Protein AF-A0A0K2L9P7-F1 (afdb_monomer_lite)

pLDDT: mean 90.23, std 9.28, range [47.03, 97.69]

Structure (mmCIF, N/CA/C/O backbone):
data_AF-A0A0K2L9P7-F1
#
_entry.id   AF-A0A0K2L9P7-F1
#
loop_
_atom_site.group_PDB
_atom_site.id
_atom_site.type_symbol
_atom_site.label_atom_id
_atom_site.label_alt_id
_atom_site.label_comp_id
_atom_site.label_asym_id
_atom_site.label_entity_id
_atom_site.label_seq_id
_atom_site.pdbx_PDB_ins_code
_atom_site.Cartn_x
_atom_site.Cartn_y
_atom_site.Cartn_z
_atom_site.occupancy
_atom_site.B_iso_or_equiv
_atom_site.auth_seq_id
_atom_site.auth_comp_id
_atom_site.auth_asym_id
_atom_site.auth_atom_id
_atom_site.pdbx_PDB_model_num
ATOM 1 N N . MET A 1 1 ? 12.848 9.149 -31.251 1.00 47.03 1 MET A N 1
ATOM 2 C CA . MET A 1 1 ? 12.747 9.330 -29.790 1.00 47.03 1 MET A CA 1
ATOM 3 C C . MET A 1 1 ? 12.303 8.002 -29.219 1.00 47.03 1 MET A C 1
ATOM 5 O O . MET A 1 1 ? 11.264 7.517 -29.643 1.00 47.03 1 MET A O 1
ATOM 9 N N . LEU A 1 2 ? 13.124 7.378 -28.376 1.00 55.25 2 LEU A N 1
ATOM 10 C CA . LEU A 1 2 ? 12.697 6.237 -27.568 1.00 55.25 2 LEU A CA 1
ATOM 11 C C . LEU A 1 2 ? 11.999 6.834 -26.342 1.00 55.25 2 LEU A C 1
ATOM 13 O O . LEU A 1 2 ? 12.571 7.697 -25.682 1.00 55.25 2 LEU A O 1
ATOM 17 N N . TYR A 1 3 ? 10.733 6.486 -26.127 1.00 70.56 3 TYR A N 1
ATOM 18 C CA . TYR A 1 3 ? 9.978 6.945 -24.965 1.00 70.56 3 TYR A CA 1
ATOM 19 C C . TYR A 1 3 ? 10.266 5.974 -23.819 1.00 70.56 3 TYR A C 1
ATOM 21 O O . TYR A 1 3 ? 9.793 4.841 -23.860 1.00 70.56 3 TYR A O 1
ATOM 29 N N . SER A 1 4 ? 11.066 6.409 -22.843 1.00 81.75 4 SER A N 1
ATOM 30 C CA . SER A 1 4 ? 11.207 5.708 -21.565 1.00 81.75 4 SER A CA 1
ATOM 31 C C . SER A 1 4 ? 10.002 6.039 -20.689 1.00 81.75 4 SER A C 1
ATOM 33 O O . SER A 1 4 ? 9.547 7.186 -20.677 1.00 81.75 4 SER A O 1
ATOM 35 N N . THR A 1 5 ? 9.436 5.045 -20.014 1.00 90.62 5 THR A N 1
ATOM 36 C CA . THR A 1 5 ? 8.301 5.266 -19.112 1.00 90.62 5 THR A CA 1
ATOM 37 C C . THR A 1 5 ? 8.212 4.186 -18.044 1.00 90.62 5 THR A C 1
ATOM 39 O O . THR A 1 5 ? 8.458 3.006 -18.309 1.00 90.62 5 THR A O 1
ATOM 42 N N . ALA A 1 6 ? 7.791 4.591 -16.848 1.00 93.69 6 ALA A N 1
ATOM 43 C CA . ALA A 1 6 ? 7.233 3.711 -15.836 1.00 93.69 6 ALA A CA 1
ATOM 44 C C . ALA A 1 6 ? 5.743 4.042 -15.641 1.00 93.69 6 ALA A C 1
ATOM 46 O O . ALA A 1 6 ? 5.346 5.206 -15.621 1.00 93.69 6 ALA A O 1
ATOM 47 N N . SER A 1 7 ? 4.903 3.019 -15.490 1.00 94.81 7 SER A N 1
ATOM 48 C CA . SER A 1 7 ? 3.472 3.186 -15.206 1.00 94.81 7 SER A CA 1
ATOM 49 C C . SER A 1 7 ? 2.990 2.196 -14.151 1.00 94.81 7 SER A C 1
ATOM 51 O O . SER A 1 7 ? 3.479 1.067 -14.074 1.00 94.81 7 SER A O 1
ATOM 53 N N . LEU A 1 8 ? 2.017 2.619 -13.342 1.00 95.88 8 LEU A N 1
ATOM 54 C CA . LEU A 1 8 ? 1.431 1.816 -12.272 1.00 95.88 8 LEU A CA 1
ATOM 55 C C . LEU A 1 8 ? 0.034 1.339 -12.672 1.00 95.88 8 LEU A C 1
ATOM 57 O O . LEU A 1 8 ? -0.830 2.140 -13.020 1.00 95.88 8 LEU A O 1
ATOM 61 N N . THR A 1 9 ? -0.203 0.037 -12.580 1.00 95.94 9 THR A N 1
ATOM 62 C CA . THR A 1 9 ? -1.547 -0.551 -12.575 1.00 95.94 9 THR A CA 1
ATOM 63 C C . THR A 1 9 ? -1.966 -0.779 -11.127 1.00 95.94 9 THR A C 1
ATOM 65 O O . THR A 1 9 ? -1.208 -1.380 -10.366 1.00 95.94 9 THR A O 1
ATOM 68 N N . TYR A 1 10 ? -3.136 -0.266 -10.746 1.00 93.31 10 TYR A N 1
ATOM 69 C CA . TYR A 1 10 ? -3.712 -0.373 -9.404 1.00 93.31 10 TYR A CA 1
ATOM 70 C C . TYR A 1 10 ? -5.249 -0.343 -9.477 1.00 93.31 10 TYR A C 1
ATOM 72 O O . TYR A 1 10 ? -5.818 -0.002 -10.515 1.00 93.31 10 TYR A O 1
ATOM 80 N N . LYS A 1 11 ? -5.929 -0.709 -8.384 1.00 90.44 11 LYS A N 1
ATOM 81 C CA . LYS A 1 11 ? -7.392 -0.598 -8.240 1.00 90.44 11 LYS A CA 1
ATOM 82 C C . LYS A 1 11 ? -7.787 0.692 -7.518 1.00 90.44 11 LYS A C 1
ATOM 84 O O . LYS A 1 11 ? -7.092 1.117 -6.599 1.00 90.44 11 LYS A O 1
ATOM 89 N N . ASP A 1 12 ? -8.962 1.223 -7.849 1.00 87.81 12 ASP A N 1
ATOM 90 C CA . ASP A 1 12 ? -9.505 2.454 -7.245 1.00 87.81 12 ASP A CA 1
ATOM 91 C C . ASP A 1 12 ? -9.856 2.313 -5.758 1.00 87.81 12 ASP A C 1
ATOM 93 O O . ASP A 1 12 ? -9.923 3.296 -5.025 1.00 87.81 12 ASP A O 1
ATOM 97 N N . SER A 1 13 ? -10.118 1.087 -5.301 1.00 90.25 13 SER A N 1
ATOM 98 C CA . SER A 1 13 ? -10.530 0.834 -3.925 1.00 90.25 13 SER A CA 1
ATOM 99 C C . SER A 1 13 ? -9.961 -0.469 -3.397 1.00 90.25 13 SER A C 1
ATOM 101 O O . SER A 1 13 ? -9.931 -1.483 -4.100 1.00 90.25 13 SER A O 1
ATOM 103 N N . TYR A 1 14 ? -9.608 -0.445 -2.118 1.00 93.62 14 TYR A N 1
ATOM 104 C CA . TYR A 1 14 ? -9.163 -1.603 -1.365 1.00 93.62 14 TYR A CA 1
ATOM 105 C C . TYR A 1 14 ? -9.933 -1.699 -0.051 1.00 93.62 14 TYR A C 1
ATOM 107 O O . TYR A 1 14 ? -10.420 -0.698 0.472 1.00 93.62 14 TYR A O 1
ATOM 115 N N . SER A 1 15 ? -10.044 -2.908 0.496 1.00 94.06 15 SER A N 1
ATOM 116 C CA . SER A 1 15 ? -10.690 -3.125 1.788 1.00 94.06 15 SER A CA 1
ATOM 117 C C . SER A 1 15 ? -9.917 -4.106 2.663 1.00 94.06 15 SER A C 1
ATOM 119 O O . SER A 1 15 ? -9.165 -4.966 2.191 1.00 94.06 15 SER A O 1
ATOM 121 N N . PHE A 1 16 ? -10.120 -3.949 3.966 1.00 94.62 16 PHE A N 1
ATOM 122 C CA . PHE A 1 16 ? -9.557 -4.786 5.016 1.00 94.62 16 PHE A CA 1
ATOM 123 C C . PHE A 1 16 ? -10.684 -5.505 5.756 1.00 94.62 16 PHE A C 1
ATOM 125 O O . PHE A 1 16 ? -11.843 -5.086 5.704 1.00 94.62 16 PHE A O 1
ATOM 132 N N . GLY A 1 17 ? -10.352 -6.622 6.399 1.00 91.25 17 GLY A N 1
ATOM 133 C CA . GLY A 1 17 ? -11.318 -7.406 7.161 1.00 91.25 17 GLY A CA 1
ATOM 134 C C . GLY A 1 17 ? -11.994 -6.601 8.276 1.00 91.25 17 GLY A C 1
ATOM 135 O O . GLY A 1 17 ? -11.460 -5.621 8.789 1.00 91.25 17 GLY A O 1
ATOM 136 N N . SER A 1 18 ? -13.177 -7.042 8.693 1.00 87.94 18 SER A N 1
ATOM 137 C CA . SER A 1 18 ? -13.839 -6.493 9.876 1.00 87.94 18 SER A CA 1
ATOM 138 C C . SER A 1 18 ? -13.124 -6.928 11.155 1.00 87.94 18 SER A C 1
ATOM 140 O O . SER A 1 18 ? -12.718 -8.087 11.279 1.00 87.94 18 SER A O 1
ATOM 142 N N . LEU A 1 19 ? -13.060 -6.039 12.144 1.00 81.19 19 LEU A N 1
ATOM 143 C CA . LEU A 1 19 ? -12.549 -6.342 13.476 1.00 81.19 19 LEU A CA 1
ATOM 144 C C . LEU A 1 19 ? -13.611 -5.992 14.526 1.00 81.19 19 LEU A C 1
ATOM 146 O O . LEU A 1 19 ? -14.177 -4.903 14.503 1.00 81.19 19 LEU A O 1
ATOM 150 N N . ASN A 1 20 ? -13.860 -6.903 15.467 1.00 75.88 20 ASN A N 1
ATOM 151 C CA . ASN A 1 20 ? -14.620 -6.585 16.677 1.00 75.88 20 ASN A CA 1
ATOM 152 C C . ASN A 1 20 ? -13.723 -5.836 17.666 1.00 75.88 20 ASN A C 1
ATOM 154 O O . ASN A 1 20 ? -12.522 -6.103 17.706 1.00 75.88 20 ASN A O 1
ATOM 158 N N . GLN A 1 21 ? -14.292 -4.955 18.497 1.00 67.25 21 GLN A N 1
ATOM 159 C CA . GLN A 1 21 ? -13.516 -4.239 19.516 1.00 67.25 21 GLN A CA 1
ATOM 160 C C . GLN A 1 21 ? -12.630 -5.208 20.308 1.00 67.25 21 GLN A C 1
ATOM 162 O O . GLN A 1 21 ? -13.108 -6.170 20.912 1.00 67.25 21 GLN A O 1
ATOM 167 N N . SER A 1 22 ? -11.322 -4.957 20.282 1.00 63.97 22 SER A N 1
ATOM 168 C CA . SER A 1 22 ? -10.341 -5.721 21.039 1.00 63.97 22 SER A CA 1
ATOM 169 C C . SER A 1 22 ? -9.522 -4.809 21.937 1.00 63.97 22 SER A C 1
ATOM 171 O O . SER A 1 22 ? -9.139 -3.708 21.548 1.00 63.97 22 SER A O 1
ATOM 173 N N . GLN A 1 23 ? -9.192 -5.316 23.124 1.00 66.94 23 GLN A N 1
ATOM 174 C CA . GLN A 1 23 ? -8.366 -4.618 24.116 1.00 66.94 23 GLN A CA 1
ATOM 175 C C . GLN A 1 23 ? -6.889 -4.474 23.694 1.00 66.94 23 GLN A C 1
ATOM 177 O O . GLN A 1 23 ? -6.128 -3.796 24.369 1.00 66.94 23 GLN A O 1
ATOM 182 N N . GLY A 1 24 ? -6.460 -5.107 22.595 1.00 80.75 24 GLY A N 1
ATOM 183 C CA . GLY A 1 24 ? -5.074 -5.078 22.116 1.00 80.75 24 GLY A CA 1
ATOM 184 C C . GLY A 1 24 ? -4.955 -4.655 20.654 1.00 80.75 24 GLY A C 1
ATOM 185 O O . GLY A 1 24 ? -5.916 -4.790 19.896 1.00 80.75 24 GLY A O 1
ATOM 186 N N . SER A 1 25 ? -3.761 -4.180 20.282 1.00 86.75 25 SER A N 1
ATOM 187 C CA . SER A 1 25 ? -3.402 -3.836 18.900 1.00 86.75 25 SER A CA 1
ATOM 188 C C . SER A 1 25 ? -3.365 -5.090 18.022 1.00 86.75 25 SER A C 1
ATOM 190 O O . SER A 1 25 ? -2.911 -6.151 18.463 1.00 86.75 25 SER A O 1
ATOM 192 N N . ARG A 1 26 ? -3.859 -4.988 16.789 1.00 90.12 26 ARG A N 1
ATOM 193 C CA . ARG A 1 26 ? -3.971 -6.094 15.833 1.00 90.12 26 ARG A CA 1
ATOM 194 C C . ARG A 1 26 ? -3.660 -5.634 14.417 1.00 90.12 26 ARG A C 1
ATOM 196 O O . ARG A 1 26 ? -3.962 -4.507 14.036 1.00 90.12 26 ARG A O 1
ATOM 203 N N . LEU A 1 27 ? -3.103 -6.552 13.633 1.00 92.25 27 LEU A N 1
ATOM 204 C CA . LEU A 1 27 ? -3.046 -6.420 12.184 1.00 92.25 27 LEU A CA 1
ATOM 205 C C . LEU A 1 27 ? -4.299 -7.041 11.573 1.00 92.25 27 LEU A C 1
ATOM 207 O O . LEU A 1 27 ? -4.711 -8.146 11.930 1.00 92.25 27 LEU A O 1
ATOM 211 N N . VAL A 1 28 ? -4.899 -6.308 10.652 1.00 93.12 28 VAL A N 1
ATOM 212 C CA . VAL A 1 28 ? -6.089 -6.675 9.908 1.00 93.12 28 VAL A CA 1
ATOM 213 C C . VAL A 1 28 ? -5.677 -6.894 8.461 1.00 93.12 28 VAL A C 1
ATOM 215 O O . VAL A 1 28 ? -5.056 -6.043 7.818 1.00 93.12 28 VAL A O 1
ATOM 218 N N . LYS A 1 29 ? -6.017 -8.080 7.965 1.00 93.44 29 LYS A N 1
ATOM 219 C CA . LYS A 1 29 ? -5.650 -8.541 6.631 1.00 93.44 29 LYS A CA 1
ATOM 220 C C . LYS A 1 29 ? -6.510 -7.876 5.565 1.00 93.44 29 LYS A C 1
ATOM 222 O O . LYS A 1 29 ? -7.635 -7.439 5.826 1.00 93.44 29 LYS A O 1
ATOM 227 N N . ARG A 1 30 ? -5.975 -7.845 4.351 1.00 94.81 30 ARG A N 1
ATOM 228 C CA . ARG A 1 30 ? -6.705 -7.472 3.137 1.00 94.81 30 ARG A CA 1
ATOM 229 C C . ARG A 1 30 ? -7.860 -8.460 2.917 1.00 94.81 30 ARG A C 1
ATOM 231 O O . ARG A 1 30 ? -7.733 -9.639 3.242 1.00 94.81 30 ARG A O 1
ATOM 238 N N . THR A 1 31 ? -8.987 -7.991 2.389 1.00 93.62 31 THR A N 1
ATOM 239 C CA . THR A 1 31 ? -10.143 -8.858 2.057 1.00 93.62 31 THR A CA 1
ATOM 240 C C . THR A 1 31 ? -9.958 -9.627 0.752 1.00 93.62 31 THR A C 1
ATOM 242 O O . THR A 1 31 ? -10.659 -10.603 0.503 1.00 93.62 31 THR A O 1
ATOM 245 N N . SER A 1 32 ? -9.046 -9.159 -0.097 1.00 89.88 32 SER A N 1
ATOM 246 C CA . SER A 1 32 ? -8.741 -9.714 -1.409 1.00 89.88 32 SER A CA 1
ATOM 247 C C . SER A 1 32 ? -7.293 -9.422 -1.769 1.00 89.88 32 SER A C 1
ATOM 249 O O . SER A 1 32 ? -6.662 -8.535 -1.182 1.00 89.88 32 SER A O 1
ATOM 251 N N . ASP A 1 33 ? -6.785 -10.149 -2.757 1.00 88.25 33 ASP A N 1
ATOM 252 C CA . ASP A 1 33 ? -5.480 -9.864 -3.329 1.00 88.25 33 ASP A CA 1
ATOM 253 C C . ASP A 1 33 ? -5.515 -8.535 -4.089 1.00 88.25 33 ASP A C 1
ATOM 255 O O . ASP A 1 33 ? -6.469 -8.182 -4.801 1.00 88.25 33 ASP A O 1
ATOM 259 N N . TRP A 1 34 ? -4.460 -7.759 -3.873 1.00 91.69 34 TRP A N 1
ATOM 260 C CA . TRP A 1 34 ? -4.281 -6.479 -4.537 1.00 91.69 34 TRP A CA 1
ATOM 261 C C . TRP A 1 34 ? -3.562 -6.720 -5.858 1.00 91.69 34 TRP A C 1
ATOM 263 O O . TRP A 1 34 ? -2.787 -7.663 -5.980 1.00 91.69 34 TRP A O 1
ATOM 273 N N . ASP A 1 35 ? -3.831 -5.863 -6.833 1.00 91.38 35 ASP A N 1
ATOM 274 C CA . ASP A 1 35 ? -3.232 -5.935 -8.162 1.00 91.38 35 ASP A CA 1
ATOM 275 C C . ASP A 1 35 ? -2.433 -4.651 -8.370 1.00 91.38 35 ASP A C 1
ATOM 277 O O . ASP A 1 35 ? -2.980 -3.634 -8.792 1.00 91.38 35 ASP A O 1
ATOM 281 N N . VAL A 1 36 ? -1.182 -4.667 -7.906 1.00 95.00 36 VAL A N 1
ATOM 282 C CA . VAL A 1 36 ? -0.257 -3.530 -7.942 1.00 95.00 36 VAL A CA 1
ATOM 283 C C . VAL A 1 36 ? 0.923 -3.938 -8.805 1.00 95.00 36 VAL A C 1
ATOM 285 O O . VAL A 1 36 ? 1.772 -4.726 -8.381 1.00 95.00 36 VAL A O 1
ATOM 288 N N . VAL A 1 37 ? 0.974 -3.409 -10.025 1.00 96.94 37 VAL A N 1
ATOM 289 C CA . VAL A 1 37 ? 1.966 -3.804 -11.031 1.00 96.94 37 VAL A CA 1
ATOM 290 C C . VAL A 1 37 ? 2.658 -2.572 -11.583 1.00 96.94 37 VAL A C 1
ATOM 292 O O . VAL A 1 37 ? 2.000 -1.663 -12.089 1.00 96.94 37 VAL A O 1
ATOM 295 N N . VAL A 1 38 ? 3.988 -2.561 -11.538 1.00 96.25 38 VAL A N 1
ATOM 296 C CA . VAL A 1 38 ? 4.786 -1.564 -12.256 1.00 96.25 38 VAL A CA 1
ATOM 297 C C . VAL A 1 38 ? 5.145 -2.114 -13.629 1.00 96.25 38 VAL A C 1
ATOM 299 O O . VAL A 1 38 ? 5.666 -3.222 -13.750 1.00 96.25 38 VAL A O 1
ATOM 302 N N . ASN A 1 39 ? 4.879 -1.337 -14.671 1.00 95.94 39 ASN A N 1
ATOM 303 C CA . ASN A 1 39 ? 5.289 -1.641 -16.034 1.00 95.94 39 ASN A CA 1
ATOM 304 C C . ASN A 1 39 ? 6.351 -0.627 -16.449 1.00 95.94 39 ASN A C 1
ATOM 306 O O . ASN A 1 39 ? 6.096 0.576 -16.383 1.00 95.94 39 ASN A O 1
ATOM 310 N N . THR A 1 40 ? 7.506 -1.109 -16.895 1.00 95.00 40 THR A N 1
ATOM 311 C CA . THR A 1 40 ? 8.586 -0.268 -17.416 1.00 95.00 40 THR A CA 1
ATOM 312 C C . THR A 1 40 ? 8.774 -0.487 -18.911 1.00 95.00 40 THR A C 1
ATOM 314 O O . THR A 1 40 ? 8.562 -1.588 -19.427 1.00 95.00 40 THR A O 1
ATOM 317 N N . VAL A 1 41 ? 9.186 0.566 -19.608 1.00 94.56 41 VAL A N 1
ATOM 318 C CA . VAL A 1 41 ? 9.714 0.524 -20.973 1.00 94.56 41 VAL A CA 1
ATOM 319 C C . VAL A 1 41 ? 10.992 1.341 -20.971 1.00 94.56 41 VAL A C 1
ATOM 321 O O . VAL A 1 41 ? 10.932 2.547 -20.767 1.00 94.56 41 VAL A O 1
ATOM 324 N N . ASP A 1 42 ? 12.126 0.670 -21.167 1.00 92.44 42 ASP A N 1
ATOM 325 C CA . ASP A 1 42 ? 13.471 1.261 -21.162 1.00 92.44 42 ASP A CA 1
ATOM 326 C C . ASP A 1 42 ? 13.711 2.210 -19.973 1.00 92.44 42 ASP A C 1
ATOM 328 O O . ASP A 1 42 ? 14.193 3.329 -20.127 1.00 92.44 42 ASP A O 1
ATOM 332 N N . SER A 1 43 ? 13.248 1.810 -18.783 1.00 92.69 43 SER A N 1
ATOM 333 C CA . SER A 1 43 ? 13.149 2.707 -17.630 1.00 92.69 43 SER A CA 1
ATOM 334 C C . SER A 1 43 ? 13.525 2.027 -16.322 1.00 92.69 43 SER A C 1
ATOM 336 O O . SER A 1 43 ? 13.296 0.821 -16.148 1.00 92.69 43 SER A O 1
ATOM 338 N N . LYS A 1 44 ? 14.105 2.815 -15.416 1.00 94.25 44 LYS A N 1
ATOM 339 C CA . LYS A 1 44 ? 14.234 2.481 -13.995 1.00 94.25 44 LYS A CA 1
ATOM 340 C C . LYS A 1 44 ? 12.892 2.734 -13.319 1.00 94.25 44 LYS A C 1
ATOM 342 O O . LYS A 1 44 ? 12.017 3.374 -13.896 1.00 94.25 44 LYS A O 1
ATOM 347 N N . TYR A 1 45 ? 12.709 2.257 -12.095 1.00 95.31 45 TYR A N 1
ATOM 348 C CA . TYR A 1 45 ? 11.549 2.699 -11.328 1.00 95.31 45 TYR A CA 1
ATOM 349 C C . TYR A 1 45 ? 11.751 2.594 -9.831 1.00 95.31 45 TYR A C 1
ATOM 351 O O . TYR A 1 45 ? 12.330 1.619 -9.356 1.00 95.31 45 TYR A O 1
ATOM 359 N N . LYS A 1 46 ? 11.153 3.521 -9.089 1.00 96.50 46 LYS A N 1
ATOM 360 C CA . LYS A 1 46 ? 10.942 3.404 -7.649 1.00 96.50 46 LYS A CA 1
ATOM 361 C C . LYS A 1 46 ? 9.477 3.631 -7.333 1.00 96.50 46 LYS A C 1
ATOM 363 O O . LYS A 1 46 ? 8.919 4.673 -7.662 1.00 96.50 46 LYS A O 1
ATOM 368 N N . LEU A 1 47 ? 8.864 2.641 -6.694 1.00 96.69 47 LEU A N 1
ATOM 369 C CA . LEU A 1 47 ? 7.497 2.725 -6.204 1.00 96.69 47 LEU A CA 1
ATOM 370 C C . LEU A 1 47 ? 7.517 2.945 -4.695 1.00 96.69 47 LEU A C 1
ATOM 372 O O . LEU A 1 47 ? 7.977 2.087 -3.930 1.00 96.69 47 LEU A O 1
ATOM 376 N N . THR A 1 48 ? 6.950 4.066 -4.270 1.00 97.38 48 THR A N 1
ATOM 377 C CA . THR A 1 48 ? 6.651 4.340 -2.869 1.00 97.38 48 THR A CA 1
ATOM 378 C C . THR A 1 48 ? 5.151 4.501 -2.655 1.00 97.38 48 THR A C 1
ATOM 380 O O . THR A 1 48 ? 4.387 4.755 -3.590 1.00 97.38 48 THR A O 1
ATOM 383 N N . ALA A 1 49 ? 4.709 4.302 -1.418 1.00 97.25 49 ALA A N 1
ATOM 384 C CA . ALA A 1 49 ? 3.330 4.564 -1.040 1.00 97.25 49 ALA A CA 1
ATOM 385 C C . ALA A 1 49 ? 3.242 5.190 0.349 1.00 97.25 49 ALA A C 1
ATOM 387 O O . ALA A 1 49 ? 4.039 4.879 1.234 1.00 97.25 49 ALA A O 1
ATOM 388 N N . SER A 1 50 ? 2.247 6.042 0.554 1.00 97.62 50 SER A N 1
ATOM 389 C CA . SER A 1 50 ? 1.861 6.578 1.860 1.00 97.62 50 SER A CA 1
ATOM 390 C C . SER A 1 50 ? 0.349 6.498 2.020 1.00 97.62 50 SER A C 1
ATOM 392 O O . SER A 1 50 ? -0.382 6.314 1.049 1.00 97.62 50 SER A O 1
ATOM 394 N N . ALA A 1 51 ? -0.138 6.603 3.246 1.00 97.12 51 ALA A N 1
ATOM 395 C CA . ALA A 1 51 ? -1.554 6.532 3.548 1.00 97.12 51 ALA A CA 1
ATOM 396 C C . ALA A 1 51 ? -1.974 7.694 4.437 1.00 97.12 51 ALA A C 1
ATOM 398 O O . ALA A 1 51 ? -1.282 8.050 5.396 1.00 97.12 51 ALA A O 1
ATOM 399 N N . ASP A 1 52 ? -3.145 8.235 4.133 1.00 95.56 52 ASP A N 1
ATOM 400 C CA . ASP A 1 52 ? -3.784 9.239 4.965 1.00 95.56 52 ASP A CA 1
ATOM 401 C C . ASP A 1 52 ? -4.393 8.585 6.216 1.00 95.56 52 ASP A C 1
ATOM 403 O O . ASP A 1 52 ? -4.685 7.380 6.229 1.00 95.56 52 ASP A O 1
ATOM 407 N N . PRO A 1 53 ? -4.642 9.365 7.281 1.00 93.38 53 PRO A N 1
ATOM 408 C CA . PRO A 1 53 ? -5.396 8.882 8.425 1.00 93.38 53 PRO A CA 1
ATOM 409 C C . PRO A 1 53 ? -6.768 8.340 8.009 1.00 93.38 53 PRO A C 1
ATOM 411 O O . PRO A 1 53 ? -7.515 8.960 7.252 1.00 93.38 53 PRO A O 1
ATOM 414 N N . LEU A 1 54 ? -7.121 7.182 8.558 1.00 93.56 54 LEU A N 1
ATOM 415 C CA . LEU A 1 54 ? -8.431 6.572 8.377 1.00 93.56 54 LEU A CA 1
ATOM 416 C C . LEU A 1 54 ? -9.450 7.262 9.285 1.00 93.56 54 LEU A C 1
ATOM 418 O O . LEU A 1 54 ? -9.231 7.359 10.492 1.00 93.56 54 LEU A O 1
ATOM 422 N N . THR A 1 55 ? -10.578 7.703 8.735 1.00 93.12 55 THR A N 1
ATOM 423 C CA . THR A 1 55 ? -11.613 8.438 9.482 1.00 93.12 55 THR A CA 1
ATOM 424 C C . THR A 1 55 ? -13.006 7.865 9.253 1.00 93.12 55 THR A C 1
ATOM 426 O O . THR A 1 55 ? -13.271 7.260 8.212 1.00 93.12 55 THR A O 1
ATOM 429 N N . THR A 1 56 ? -13.901 8.024 10.232 1.00 90.69 56 THR A N 1
ATOM 430 C CA . THR A 1 56 ? -15.320 7.693 10.059 1.00 90.69 56 THR A CA 1
ATOM 431 C C . THR A 1 56 ? -16.019 8.750 9.206 1.00 90.69 56 THR A C 1
ATOM 433 O O . THR A 1 56 ? -15.884 9.951 9.433 1.00 90.69 56 THR A O 1
ATOM 436 N N . GLY A 1 57 ? -16.800 8.306 8.220 1.00 73.94 57 GLY A N 1
ATOM 437 C CA . GLY A 1 57 ? -17.610 9.197 7.389 1.00 73.94 57 GLY A CA 1
ATOM 438 C C . GLY A 1 57 ? -18.844 9.687 8.148 1.00 73.94 57 GLY A C 1
ATOM 439 O O . GLY A 1 57 ? -19.826 8.959 8.261 1.00 73.94 57 GLY A O 1
ATOM 440 N N . GLY A 1 58 ? -18.807 10.912 8.669 1.00 63.91 58 GLY A N 1
ATOM 441 C CA . GLY A 1 58 ? -19.936 11.557 9.342 1.00 63.91 58 GLY A CA 1
ATOM 442 C C . GLY A 1 58 ? -19.672 13.046 9.551 1.00 63.91 58 GLY A C 1
ATOM 443 O O . GLY A 1 58 ? -18.541 13.433 9.818 1.00 63.91 58 GLY A O 1
ATOM 444 N N . SER A 1 59 ? -20.700 13.884 9.408 1.00 62.91 59 SER A N 1
ATOM 445 C CA . SER A 1 59 ? -20.596 15.351 9.474 1.00 62.91 59 SER A CA 1
ATOM 446 C C . SER A 1 59 ? -20.553 15.921 10.896 1.00 62.91 59 SER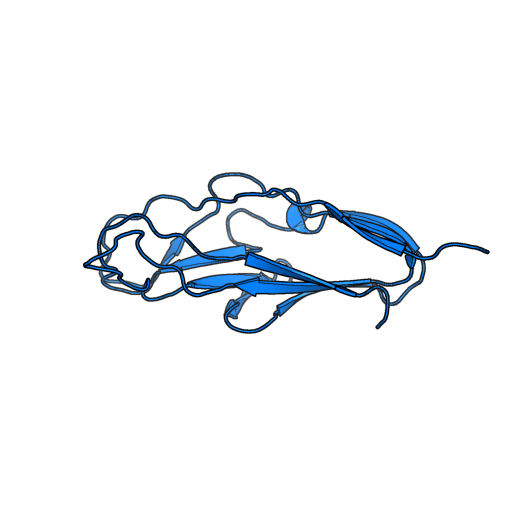 A C 1
ATOM 448 O O . SER A 1 59 ? -20.235 17.096 11.058 1.00 62.91 59 SER A O 1
ATOM 450 N N . THR A 1 60 ? -20.869 15.120 11.919 1.00 67.88 60 THR A N 1
ATOM 451 C CA . THR A 1 60 ? -20.942 15.581 13.318 1.00 67.88 60 THR A CA 1
ATOM 452 C C . THR A 1 60 ? -20.037 14.821 14.285 1.00 67.88 60 THR A C 1
ATOM 454 O O . THR A 1 60 ? -19.695 15.389 15.312 1.00 67.88 60 THR A O 1
ATOM 457 N N . ASP A 1 61 ? -19.593 13.603 13.944 1.00 73.00 61 ASP A N 1
ATOM 458 C CA . ASP A 1 61 ? -18.748 12.749 14.796 1.00 73.00 61 ASP A CA 1
ATOM 459 C C . ASP A 1 61 ? -17.709 11.986 13.950 1.00 73.00 61 ASP A C 1
ATOM 461 O O . ASP A 1 61 ? -17.798 10.776 13.712 1.00 73.00 61 ASP A O 1
ATOM 465 N N . THR A 1 62 ? -16.726 12.721 13.423 1.00 86.19 62 THR A N 1
ATOM 466 C CA . THR A 1 62 ? -15.562 12.124 12.754 1.00 86.19 62 THR A CA 1
ATOM 467 C C . THR A 1 62 ? -14.570 11.636 13.804 1.00 86.19 62 THR A C 1
ATOM 469 O O . THR A 1 62 ? -13.978 12.423 14.543 1.00 86.19 62 THR A O 1
ATOM 472 N N . HIS A 1 63 ? -14.342 10.331 13.836 1.00 89.19 63 HIS A N 1
ATOM 473 C CA . HIS A 1 63 ? -13.286 9.713 14.617 1.00 89.19 63 HIS A CA 1
ATOM 474 C C . HIS A 1 63 ? -12.166 9.276 13.685 1.00 89.19 63 HIS A C 1
ATOM 476 O O . HIS A 1 63 ? -12.409 8.595 12.690 1.00 89.19 63 HIS A O 1
ATOM 482 N N . THR A 1 64 ? -10.931 9.617 14.036 1.00 91.38 64 THR A N 1
ATOM 483 C CA . THR A 1 64 ? -9.748 9.019 13.416 1.00 91.38 64 THR A CA 1
ATOM 484 C C . THR A 1 64 ? -9.502 7.651 14.039 1.00 91.38 64 THR A C 1
ATOM 486 O O . THR A 1 64 ? -9.603 7.483 15.257 1.00 91.38 64 THR A O 1
ATOM 489 N N . LEU A 1 65 ? -9.203 6.656 13.210 1.00 90.69 65 LEU A N 1
ATOM 490 C CA . LEU A 1 65 ? -8.829 5.333 13.679 1.00 90.69 65 LEU A CA 1
ATOM 491 C C . LEU A 1 65 ? -7.528 5.432 14.479 1.00 90.69 65 LEU A C 1
ATOM 493 O O . LEU A 1 65 ? -6.543 5.990 14.002 1.00 90.69 65 LEU A O 1
ATOM 497 N N . SER A 1 66 ? -7.513 4.849 15.675 1.00 89.25 66 SER A N 1
ATOM 498 C CA . SER A 1 66 ? -6.268 4.640 16.413 1.00 89.25 66 SER A CA 1
ATOM 499 C C . SER A 1 66 ? -5.479 3.529 15.718 1.00 89.25 66 SER A C 1
ATOM 501 O O . SER A 1 66 ? -5.858 2.358 15.796 1.00 89.25 66 SER A O 1
ATOM 503 N N . GLY A 1 67 ? -4.459 3.911 14.950 1.00 91.44 67 GLY A N 1
ATOM 504 C CA . GLY A 1 67 ? -3.708 3.032 14.058 1.00 91.44 67 GLY A CA 1
ATOM 505 C C . GLY A 1 67 ? -3.591 3.622 12.651 1.00 91.44 67 GLY A C 1
ATOM 506 O O . GLY A 1 67 ? -3.602 4.838 12.471 1.00 91.44 67 GLY A O 1
ATOM 507 N N . GLY A 1 68 ? -3.466 2.765 11.641 1.00 94.88 68 GLY A N 1
ATOM 508 C CA . GLY A 1 68 ? -3.304 3.188 10.252 1.00 94.88 68 GLY A CA 1
ATOM 509 C C . GLY A 1 68 ? -2.771 2.081 9.355 1.00 94.88 68 GLY A C 1
ATOM 510 O O . GLY A 1 68 ? -2.604 0.935 9.779 1.00 94.88 68 GLY A O 1
ATOM 511 N N . LEU A 1 69 ? -2.503 2.420 8.096 1.00 97.00 69 LEU A N 1
ATOM 512 C CA . LEU A 1 69 ? -1.882 1.477 7.175 1.00 97.00 69 LEU A CA 1
ATOM 513 C C . LEU A 1 69 ? -0.400 1.322 7.517 1.00 97.00 69 LEU A C 1
ATOM 515 O O . LEU A 1 69 ? 0.309 2.286 7.820 1.00 97.00 69 LEU A O 1
ATOM 519 N N . VAL A 1 70 ? 0.059 0.081 7.450 1.00 97.56 70 VAL A N 1
ATOM 520 C CA . VAL A 1 70 ? 1.458 -0.291 7.606 1.00 97.56 70 VAL A CA 1
ATOM 521 C C . VAL A 1 70 ? 1.885 -1.124 6.410 1.00 97.56 70 VAL A C 1
ATOM 523 O O . VAL A 1 70 ? 1.103 -1.918 5.886 1.00 97.56 70 VAL A O 1
ATOM 526 N N . TYR A 1 71 ? 3.139 -0.981 6.008 1.00 97.69 71 TYR A N 1
ATOM 527 C CA . TYR A 1 71 ? 3.770 -1.896 5.071 1.00 97.69 71 TYR A CA 1
ATOM 528 C C . TYR A 1 71 ? 4.606 -2.903 5.852 1.00 97.69 71 TYR A C 1
ATOM 530 O O . TYR A 1 71 ? 5.449 -2.517 6.659 1.00 97.69 71 TYR A O 1
ATOM 538 N N . VAL A 1 72 ? 4.345 -4.190 5.647 1.00 97.31 72 VAL A N 1
ATOM 539 C CA . VAL A 1 72 ? 5.149 -5.290 6.180 1.00 97.31 72 VAL A CA 1
ATOM 540 C C . VAL A 1 72 ? 5.958 -5.862 5.030 1.00 97.31 72 VAL A C 1
ATOM 542 O O . VAL A 1 72 ? 5.403 -6.487 4.125 1.00 97.31 72 VAL A O 1
ATOM 545 N N . ASP A 1 73 ? 7.267 -5.639 5.062 1.00 95.38 73 ASP A N 1
ATOM 546 C CA . ASP A 1 73 ? 8.166 -6.058 3.994 1.00 95.38 73 ASP A CA 1
ATOM 547 C C . ASP A 1 73 ? 8.111 -7.594 3.809 1.00 95.38 73 ASP A C 1
ATOM 549 O O . ASP A 1 73 ? 8.369 -8.334 4.761 1.00 95.38 73 ASP A O 1
ATOM 553 N N . PRO A 1 74 ? 7.786 -8.110 2.609 1.00 94.06 74 PRO A N 1
ATOM 554 C CA . PRO A 1 74 ? 7.646 -9.550 2.386 1.00 94.06 74 PRO A CA 1
ATOM 555 C C . PRO A 1 74 ? 8.927 -10.372 2.556 1.00 94.06 74 PRO A C 1
ATOM 557 O O . PRO A 1 74 ? 8.843 -11.586 2.732 1.00 94.06 74 PRO A O 1
ATOM 560 N N . LYS A 1 75 ? 10.105 -9.745 2.470 1.00 93.06 75 LYS A N 1
ATOM 561 C CA . LYS A 1 75 ? 11.409 -10.414 2.578 1.00 93.06 75 LYS A CA 1
ATOM 562 C C . LYS A 1 75 ? 11.916 -10.427 4.017 1.00 93.06 75 LYS A C 1
ATOM 564 O O . LYS A 1 75 ? 12.498 -11.417 4.448 1.00 93.06 75 LYS A O 1
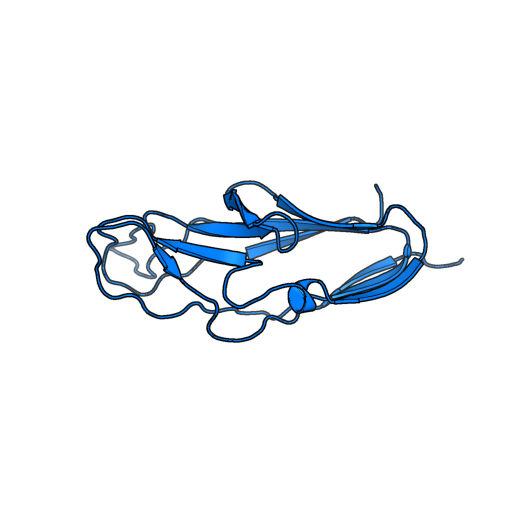ATOM 569 N N . THR A 1 76 ? 11.729 -9.327 4.743 1.00 94.19 76 THR A N 1
ATOM 570 C CA . THR A 1 76 ? 12.292 -9.122 6.089 1.00 94.19 76 THR A CA 1
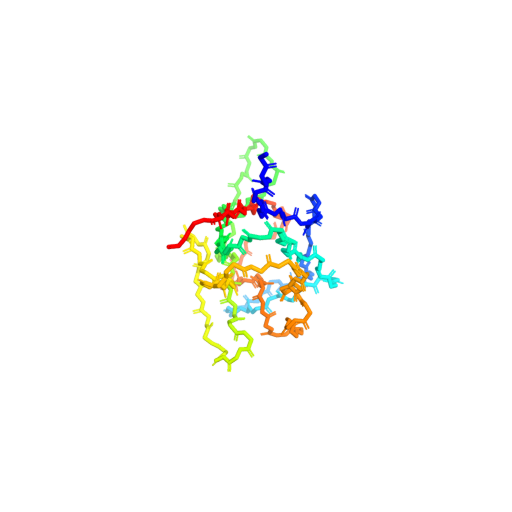ATOM 571 C C . THR A 1 76 ? 11.260 -9.245 7.209 1.00 94.19 76 THR A C 1
ATOM 573 O O . THR A 1 76 ? 11.637 -9.460 8.359 1.00 94.19 76 THR A O 1
ATOM 576 N N . GLY A 1 77 ? 9.968 -9.097 6.905 1.00 94.38 77 GLY A N 1
ATOM 577 C CA . GLY A 1 77 ? 8.883 -9.040 7.888 1.00 94.38 77 GLY A CA 1
ATOM 578 C C . GLY A 1 77 ? 8.843 -7.744 8.704 1.00 94.38 77 GLY A C 1
ATOM 579 O O . GLY A 1 77 ? 8.038 -7.626 9.628 1.00 94.38 77 GLY A O 1
ATOM 580 N N . ILE A 1 78 ? 9.703 -6.766 8.397 1.00 95.00 78 ILE A N 1
ATOM 581 C CA . ILE A 1 78 ? 9.752 -5.491 9.115 1.00 95.00 78 ILE A CA 1
ATOM 582 C C . ILE A 1 78 ? 8.510 -4.670 8.768 1.00 95.00 78 ILE A C 1
ATOM 584 O O . ILE A 1 78 ? 8.203 -4.454 7.598 1.00 95.00 78 ILE A O 1
ATOM 588 N N . SER A 1 79 ? 7.815 -4.193 9.802 1.00 95.81 79 SER A N 1
ATOM 589 C CA . SER A 1 79 ? 6.656 -3.311 9.660 1.00 95.81 79 SER A CA 1
ATOM 590 C C . SER A 1 79 ? 7.064 -1.841 9.731 1.00 95.81 79 SER A C 1
ATOM 592 O O . SER A 1 79 ? 7.803 -1.437 10.630 1.00 95.81 79 SER A O 1
ATOM 594 N N . GLN A 1 80 ? 6.548 -1.039 8.803 1.00 96.94 80 GLN A N 1
ATOM 595 C CA . GLN A 1 80 ? 6.732 0.408 8.733 1.00 96.94 80 GLN A CA 1
ATOM 596 C C . GLN A 1 80 ? 5.373 1.109 8.660 1.00 96.94 80 GLN A C 1
ATOM 598 O O . GLN A 1 80 ? 4.480 0.673 7.934 1.00 96.94 80 GLN A O 1
ATOM 603 N N . SER A 1 81 ? 5.218 2.203 9.407 1.00 96.25 81 SER A N 1
ATOM 604 C CA . SER A 1 81 ? 4.040 3.072 9.305 1.00 96.25 81 SER A CA 1
ATOM 605 C C . SER A 1 81 ? 4.010 3.764 7.945 1.00 96.25 81 SER A C 1
ATOM 607 O O . SER A 1 81 ? 5.019 4.333 7.535 1.00 96.25 81 SER A O 1
ATOM 609 N N . MET A 1 82 ? 2.852 3.778 7.282 1.00 97.50 82 MET A N 1
ATOM 610 C CA . MET A 1 82 ? 2.668 4.474 6.001 1.00 97.50 82 MET A CA 1
ATOM 611 C C . MET A 1 82 ? 2.248 5.941 6.163 1.00 97.50 82 MET A C 1
ATOM 613 O O . MET A 1 82 ? 1.880 6.587 5.189 1.00 97.50 82 MET A O 1
ATOM 617 N N . THR A 1 83 ? 2.335 6.503 7.374 1.00 95.88 83 THR A N 1
ATOM 618 C CA . THR A 1 83 ? 2.154 7.951 7.617 1.00 95.88 83 THR A CA 1
ATOM 619 C C . THR A 1 83 ? 3.182 8.814 6.876 1.00 95.88 83 THR A C 1
ATOM 621 O O . THR A 1 83 ? 2.995 10.016 6.720 1.00 95.88 83 THR A O 1
ATOM 624 N N . SER A 1 84 ? 4.283 8.203 6.443 1.00 95.12 84 SER A N 1
ATOM 625 C CA . SER A 1 84 ? 5.276 8.754 5.524 1.00 95.12 84 SER A CA 1
ATOM 626 C C . SER A 1 84 ? 5.476 7.778 4.360 1.00 95.12 84 SER A C 1
ATOM 628 O O . SER A 1 84 ? 5.229 6.585 4.549 1.00 95.12 84 SER A O 1
ATOM 630 N N . PRO A 1 85 ? 5.943 8.239 3.185 1.00 96.69 85 PRO A N 1
ATOM 631 C CA . PRO A 1 85 ? 6.232 7.353 2.062 1.00 96.69 85 PRO A CA 1
ATOM 632 C C . PRO A 1 85 ? 7.180 6.213 2.447 1.00 96.69 85 PRO A C 1
ATOM 634 O O . PRO A 1 85 ? 8.242 6.448 3.026 1.00 96.69 85 PRO A O 1
ATOM 637 N N . VAL A 1 86 ? 6.794 4.985 2.108 1.00 97.25 86 VAL A N 1
ATOM 638 C CA . VAL A 1 86 ? 7.610 3.773 2.259 1.00 97.25 86 VAL A CA 1
ATOM 639 C C . VAL A 1 86 ? 7.917 3.189 0.887 1.00 97.25 86 VAL A C 1
ATOM 641 O O . VAL A 1 86 ? 7.047 3.156 0.017 1.00 97.25 86 VAL A O 1
ATOM 644 N N . THR A 1 87 ? 9.147 2.722 0.679 1.00 96.19 87 THR A N 1
ATOM 645 C CA . THR A 1 87 ? 9.525 2.043 -0.567 1.00 96.19 87 THR A CA 1
ATOM 646 C C . THR A 1 87 ? 8.938 0.639 -0.585 1.00 96.19 87 THR A C 1
ATOM 648 O O . THR A 1 87 ? 9.202 -0.163 0.310 1.00 96.19 87 THR A O 1
ATOM 651 N N . LEU A 1 88 ? 8.170 0.330 -1.626 1.00 95.44 88 LEU A N 1
ATOM 652 C CA . LEU A 1 88 ? 7.592 -0.997 -1.829 1.00 95.44 88 LEU A CA 1
ATOM 653 C C . LEU A 1 88 ? 8.462 -1.847 -2.750 1.00 95.44 88 LEU A C 1
ATOM 655 O O . LEU A 1 88 ? 8.607 -3.051 -2.544 1.00 95.44 88 LEU A O 1
ATOM 659 N N . SER A 1 89 ? 9.024 -1.218 -3.782 1.00 94.88 89 SER A N 1
ATOM 660 C CA . SER A 1 89 ? 9.902 -1.865 -4.748 1.00 94.88 89 SER A CA 1
ATOM 661 C C . SER A 1 89 ? 10.679 -0.830 -5.554 1.00 94.88 89 SER A C 1
ATOM 663 O O . SER A 1 89 ? 10.194 0.281 -5.771 1.00 94.88 89 SER A O 1
ATOM 665 N N . GLU A 1 90 ? 11.865 -1.208 -6.013 1.00 94.50 90 GLU A N 1
ATOM 666 C CA . GLU A 1 90 ? 12.692 -0.391 -6.892 1.00 94.50 90 GLU A CA 1
ATOM 667 C C . GLU A 1 90 ? 13.530 -1.267 -7.832 1.00 94.50 90 GLU A C 1
ATOM 669 O O . GLU A 1 90 ? 13.848 -2.421 -7.520 1.00 94.50 90 GLU A O 1
ATOM 674 N N . ASN A 1 91 ? 13.868 -0.718 -8.997 1.00 93.44 91 ASN A N 1
ATOM 675 C CA . ASN A 1 91 ? 14.849 -1.273 -9.916 1.00 93.44 91 ASN A CA 1
ATOM 676 C C . ASN A 1 91 ? 15.671 -0.148 -10.557 1.00 93.44 91 ASN A C 1
ATOM 678 O O . ASN A 1 91 ? 15.146 0.658 -11.325 1.00 93.44 91 ASN A O 1
ATOM 682 N N . ASP A 1 92 ? 16.975 -0.161 -10.285 1.00 92.19 92 ASP A N 1
ATOM 683 C CA . ASP A 1 92 ? 17.939 0.842 -10.751 1.00 92.19 92 ASP A CA 1
ATOM 684 C C . ASP A 1 92 ? 18.446 0.593 -12.179 1.00 92.19 92 ASP A C 1
ATOM 686 O O . ASP A 1 92 ? 19.288 1.344 -12.682 1.00 92.19 92 ASP A O 1
ATOM 690 N N . SER A 1 93 ? 17.973 -0.469 -12.833 1.00 90.88 93 SER A N 1
ATOM 691 C CA . SER A 1 93 ? 18.307 -0.805 -14.216 1.00 90.88 93 SER A CA 1
ATOM 692 C C . SER A 1 93 ? 17.192 -0.386 -15.165 1.00 90.88 93 SER A C 1
ATOM 694 O O . SER A 1 93 ? 16.010 -0.576 -14.880 1.00 90.88 93 SER A O 1
ATOM 696 N N . GLU A 1 94 ? 17.579 0.130 -16.329 1.00 90.31 94 GLU A N 1
ATOM 697 C CA . GLU A 1 94 ? 16.648 0.384 -17.424 1.00 90.31 94 GLU A CA 1
ATOM 698 C C . GLU A 1 94 ? 16.124 -0.950 -17.947 1.00 90.31 94 GLU A C 1
ATOM 700 O O . GLU A 1 94 ? 16.876 -1.815 -18.405 1.00 90.31 94 GLU A O 1
ATOM 705 N N . THR A 1 95 ? 14.820 -1.159 -17.804 1.00 90.62 95 THR A N 1
ATOM 706 C CA . THR A 1 95 ? 14.181 -2.423 -18.163 1.00 90.62 95 THR A CA 1
ATOM 707 C C . THR A 1 95 ? 12.909 -2.187 -18.952 1.00 90.62 95 THR A C 1
ATOM 709 O O . THR A 1 95 ? 12.260 -1.153 -18.822 1.00 90.62 95 THR A O 1
ATOM 712 N N . THR A 1 96 ? 12.542 -3.183 -19.758 1.00 93.69 96 THR A N 1
ATOM 713 C CA . THR A 1 96 ? 11.212 -3.284 -20.364 1.00 93.69 96 THR A CA 1
ATOM 714 C C . THR A 1 96 ? 10.543 -4.536 -19.820 1.00 93.69 96 THR A C 1
ATOM 716 O O . THR A 1 96 ? 10.733 -5.628 -20.361 1.00 93.69 96 THR A O 1
ATOM 719 N N . TYR A 1 97 ? 9.853 -4.413 -18.685 1.00 94.19 97 TYR A N 1
ATOM 720 C CA . TYR A 1 97 ? 9.317 -5.568 -17.966 1.00 94.19 97 TYR A CA 1
ATOM 721 C C . TYR A 1 97 ? 8.077 -5.233 -17.127 1.00 94.19 97 TYR A C 1
ATOM 723 O O . TYR A 1 97 ? 7.712 -4.070 -16.949 1.00 94.19 97 TYR A O 1
ATOM 731 N N . LYS A 1 98 ? 7.420 -6.280 -16.615 1.00 95.12 98 LYS A N 1
ATOM 732 C CA . LYS A 1 98 ? 6.308 -6.177 -15.665 1.00 95.12 98 LYS A CA 1
ATOM 733 C C . LYS A 1 98 ? 6.749 -6.663 -14.294 1.00 95.12 98 LYS A C 1
ATOM 735 O O . LYS A 1 98 ? 7.158 -7.811 -14.149 1.00 95.12 98 LYS A O 1
ATOM 740 N N . TYR A 1 99 ? 6.611 -5.809 -13.293 1.00 95.56 99 TYR A N 1
ATOM 741 C CA . TYR A 1 99 ? 6.925 -6.103 -11.902 1.00 95.56 99 TYR A CA 1
ATOM 742 C C . TYR A 1 99 ? 5.625 -6.180 -11.101 1.00 95.56 99 TYR A C 1
ATOM 744 O O . TYR A 1 99 ? 5.095 -5.138 -10.706 1.00 95.56 99 TYR A O 1
ATOM 752 N N . PRO A 1 100 ? 5.073 -7.386 -10.877 1.00 94.56 100 PRO A N 1
ATOM 753 C CA . PRO A 1 100 ? 3.889 -7.546 -10.049 1.00 94.56 100 PRO A CA 1
ATOM 754 C C . PRO A 1 100 ? 4.290 -7.440 -8.574 1.00 94.56 100 PRO A C 1
ATOM 756 O O . PRO A 1 100 ? 4.770 -8.388 -7.955 1.00 94.56 100 PRO A O 1
ATOM 759 N N . ILE A 1 101 ? 4.151 -6.243 -8.011 1.00 94.50 101 ILE A N 1
ATOM 760 C CA . ILE A 1 101 ? 4.621 -5.927 -6.659 1.00 94.50 101 ILE A CA 1
ATOM 761 C C . ILE A 1 101 ? 3.820 -6.718 -5.626 1.00 94.50 101 ILE A C 1
ATOM 763 O O . ILE A 1 101 ? 4.391 -7.306 -4.701 1.00 94.50 101 ILE A O 1
ATOM 767 N N . SER A 1 102 ? 2.501 -6.772 -5.813 1.00 93.44 102 SER A N 1
ATOM 768 C CA . SER A 1 102 ? 1.578 -7.430 -4.893 1.00 93.44 102 SER A CA 1
ATOM 769 C C . SER A 1 102 ? 1.640 -8.960 -4.914 1.00 93.44 102 SER A C 1
ATOM 771 O O . SER A 1 102 ? 1.243 -9.562 -3.919 1.00 93.44 102 SER A O 1
ATOM 773 N N . ASP A 1 103 ? 2.207 -9.593 -5.949 1.00 93.44 103 ASP A N 1
ATOM 774 C CA . ASP A 1 103 ? 2.390 -11.059 -6.005 1.00 93.44 103 ASP A CA 1
ATOM 775 C C . ASP A 1 103 ? 3.309 -11.571 -4.887 1.00 93.44 103 ASP A C 1
ATOM 777 O O . ASP A 1 103 ? 3.213 -12.717 -4.450 1.00 93.44 103 ASP A O 1
ATOM 781 N N . SER A 1 104 ? 4.201 -10.710 -4.390 1.00 90.69 104 SER A N 1
ATOM 782 C CA . SER A 1 104 ? 5.068 -11.027 -3.254 1.00 90.69 104 SER A CA 1
ATOM 783 C C . SER A 1 104 ? 4.357 -10.933 -1.897 1.00 90.69 104 SER A C 1
ATOM 785 O O . SER A 1 104 ? 4.917 -11.335 -0.875 1.00 90.69 104 SER A O 1
ATOM 787 N N . TRP A 1 105 ? 3.138 -10.390 -1.843 1.00 94.38 105 TRP A N 1
ATOM 788 C CA . TRP A 1 105 ? 2.448 -10.093 -0.592 1.00 94.38 105 TRP A CA 1
ATOM 789 C C . TRP A 1 105 ? 1.578 -11.262 -0.132 1.00 94.38 105 TRP A C 1
ATOM 791 O O . TRP A 1 105 ? 0.469 -11.468 -0.621 1.00 94.38 105 TRP A O 1
ATOM 801 N N . SER A 1 106 ? 2.021 -11.957 0.910 1.00 93.62 106 SER A N 1
ATOM 802 C CA . SER A 1 106 ? 1.220 -12.964 1.611 1.00 93.62 106 SER A CA 1
ATOM 803 C C . SER A 1 106 ? 0.097 -12.332 2.438 1.00 93.62 106 SER A C 1
ATOM 805 O O . SER A 1 106 ? 0.094 -11.131 2.689 1.00 93.62 106 SER A O 1
ATOM 807 N N . ALA A 1 107 ? -0.811 -13.143 2.979 1.00 91.50 107 ALA A N 1
ATOM 808 C CA . ALA A 1 107 ? -1.874 -12.667 3.867 1.00 91.50 107 ALA A CA 1
ATOM 809 C C . ALA A 1 107 ? -1.374 -11.866 5.097 1.00 91.50 107 ALA A C 1
ATOM 811 O O . ALA A 1 107 ? -2.158 -11.124 5.688 1.00 91.50 107 ALA A O 1
ATOM 812 N N . ASP A 1 108 ? -0.099 -12.015 5.473 1.00 93.44 108 ASP A N 1
ATOM 813 C CA . ASP A 1 108 ? 0.554 -11.356 6.611 1.00 93.44 108 ASP A CA 1
ATOM 814 C C . ASP A 1 108 ? 1.710 -10.418 6.189 1.00 93.44 108 ASP A C 1
ATOM 816 O O . ASP A 1 108 ? 2.446 -9.925 7.041 1.00 93.44 108 ASP A O 1
ATOM 820 N N . SER A 1 109 ? 1.865 -10.136 4.889 1.00 95.06 109 SER A N 1
ATOM 821 C CA . SER A 1 109 ? 2.838 -9.171 4.355 1.00 95.06 109 SER A CA 1
ATOM 822 C C . SER A 1 109 ? 2.223 -8.242 3.299 1.00 95.06 109 SER A C 1
ATOM 824 O O . SER A 1 109 ? 1.072 -8.411 2.886 1.00 95.06 109 SER A O 1
ATOM 826 N N . GLY A 1 110 ? 2.971 -7.218 2.886 1.00 96.00 110 GLY A N 1
ATOM 827 C CA . GLY A 1 110 ? 2.474 -6.140 2.035 1.00 96.00 110 GLY A CA 1
ATOM 828 C C . GLY A 1 110 ? 1.785 -5.038 2.836 1.00 96.00 110 GLY A C 1
ATOM 829 O O . GLY A 1 110 ? 2.128 -4.788 3.991 1.00 96.00 110 GLY A O 1
ATOM 830 N N . ILE A 1 111 ? 0.815 -4.360 2.223 1.00 96.81 111 ILE A N 1
ATOM 831 C CA . ILE A 1 111 ? 0.044 -3.305 2.892 1.00 96.81 111 ILE A CA 1
ATOM 832 C C . ILE A 1 111 ? -1.054 -3.942 3.751 1.00 96.81 111 ILE A C 1
ATOM 834 O O . ILE A 1 111 ? -1.929 -4.650 3.247 1.00 96.81 111 ILE A O 1
ATOM 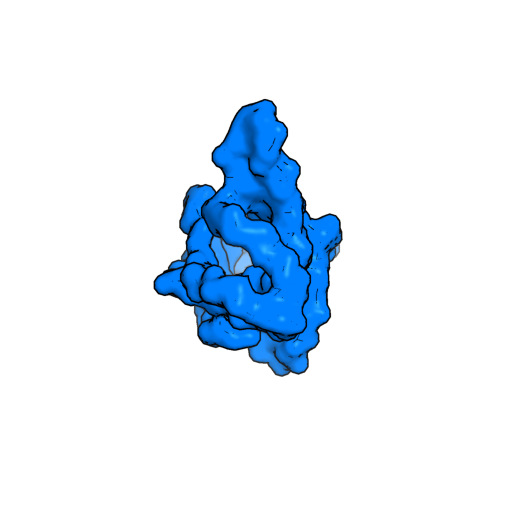838 N N . LEU A 1 112 ? -1.011 -3.680 5.055 1.00 96.75 112 LEU A N 1
ATOM 839 C CA . LEU A 1 112 ? -1.957 -4.173 6.056 1.00 96.75 112 LEU A CA 1
ATOM 840 C C . LEU A 1 112 ? -2.517 -3.011 6.873 1.00 96.75 112 LEU A C 1
ATOM 842 O O . LEU A 1 112 ? -1.927 -1.934 6.948 1.00 96.75 112 LEU A O 1
ATOM 846 N N . LEU A 1 113 ? -3.643 -3.248 7.535 1.00 96.00 113 LEU A N 1
ATOM 847 C CA . LEU A 1 113 ? -4.219 -2.287 8.462 1.00 96.00 113 LEU A CA 1
ATOM 848 C C . LEU A 1 113 ? -3.792 -2.633 9.889 1.00 96.00 113 LEU A C 1
ATOM 850 O O . LEU A 1 113 ? -4.094 -3.716 10.382 1.00 96.00 113 LEU A O 1
ATOM 854 N N . LYS A 1 114 ? -3.125 -1.715 10.582 1.00 94.44 114 LYS A N 1
ATOM 855 C CA . LYS A 1 114 ? -2.874 -1.810 12.021 1.00 94.44 114 LYS A CA 1
ATOM 856 C C . LYS A 1 114 ? -3.968 -1.058 12.766 1.00 94.44 114 LYS A C 1
ATOM 858 O O . LYS A 1 114 ? -4.178 0.126 12.528 1.00 94.44 114 LYS A O 1
ATOM 863 N N . VAL A 1 115 ? -4.640 -1.747 13.678 1.00 92.75 115 VAL A N 1
ATOM 864 C CA . VAL A 1 115 ? -5.647 -1.172 14.574 1.00 92.75 115 VAL A CA 1
ATOM 865 C C . VAL A 1 115 ? -5.125 -1.292 15.992 1.00 92.75 115 VAL A C 1
ATOM 867 O O . VAL A 1 115 ? -4.820 -2.397 16.434 1.00 92.75 115 VAL A O 1
ATOM 870 N N . ASP A 1 116 ? -5.003 -0.182 16.705 1.00 90.69 116 ASP A N 1
ATOM 871 C CA . ASP A 1 116 ? -4.581 -0.176 18.101 1.00 90.69 116 ASP A CA 1
ATOM 872 C C . ASP A 1 116 ? -5.748 -0.485 19.049 1.00 90.69 116 ASP A C 1
ATOM 874 O O . ASP A 1 116 ? -6.879 -0.721 18.628 1.00 90.69 116 ASP A O 1
ATOM 878 N N . SER A 1 117 ? -5.470 -0.583 20.350 1.00 86.62 117 SER A N 1
ATOM 879 C CA . SER A 1 117 ? -6.477 -0.955 21.351 1.00 86.62 117 SER A CA 1
ATOM 880 C C . SER A 1 117 ? -7.629 0.050 21.420 1.00 86.62 117 SER A C 1
ATOM 882 O O . SER A 1 117 ? -7.395 1.257 21.366 1.00 86.62 117 SER A O 1
ATOM 884 N N . ASN A 1 118 ? -8.843 -0.453 21.662 1.00 81.69 118 ASN A N 1
ATOM 885 C CA . ASN A 1 118 ? -10.060 0.344 21.871 1.00 81.69 118 ASN A CA 1
ATOM 886 C C . ASN A 1 118 ? -10.389 1.329 20.726 1.00 81.69 118 ASN A C 1
ATOM 888 O O . ASN A 1 118 ? -10.624 2.511 20.990 1.00 81.69 118 ASN A O 1
ATOM 892 N N . PRO A 1 119 ? -10.432 0.876 19.456 1.00 83.00 119 PRO A N 1
ATOM 893 C CA . PRO A 1 119 ? -10.889 1.725 18.363 1.00 83.00 119 PRO A CA 1
ATOM 894 C C . PRO A 1 119 ? -12.384 2.035 18.530 1.00 83.00 119 PRO A C 1
ATOM 896 O O . PRO A 1 119 ? -13.158 1.191 19.000 1.00 83.00 119 PRO A O 1
ATOM 899 N N . PHE A 1 120 ? -12.808 3.228 18.107 1.00 85.81 120 PHE A N 1
ATOM 900 C CA . PHE A 1 120 ? -14.234 3.532 18.003 1.00 85.81 120 PHE A CA 1
ATOM 901 C C . PHE A 1 120 ? -14.890 2.582 16.990 1.00 85.81 120 PHE A C 1
ATOM 903 O O . PHE A 1 120 ? -14.293 2.189 15.988 1.00 85.81 120 PHE A O 1
ATOM 910 N N . ALA A 1 121 ? -16.124 2.164 17.273 1.00 84.94 121 ALA A N 1
ATOM 91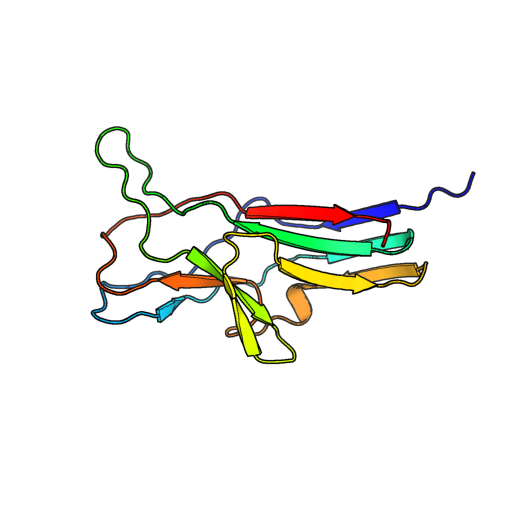1 C CA . ALA A 1 121 ? -16.869 1.340 16.332 1.00 84.94 121 ALA A CA 1
ATOM 912 C C . ALA A 1 121 ? -17.301 2.200 15.139 1.00 84.94 121 ALA A C 1
ATOM 914 O O . ALA A 1 121 ? -17.882 3.268 15.322 1.00 84.94 121 ALA A O 1
ATOM 915 N N . GLY A 1 122 ? -17.046 1.727 13.922 1.00 88.38 122 GLY A N 1
ATOM 916 C CA . GLY A 1 122 ? -17.425 2.451 12.716 1.00 88.38 122 GLY A CA 1
ATOM 917 C C . GLY A 1 122 ? -16.790 1.875 11.460 1.00 88.38 122 GLY A C 1
ATOM 918 O O . GLY A 1 122 ? -15.927 1.000 11.520 1.00 88.38 122 GLY A O 1
ATOM 919 N N . SER A 1 123 ? -17.242 2.380 10.314 1.00 90.19 123 SER A N 1
ATOM 920 C CA . SER A 1 123 ? -16.574 2.160 9.031 1.00 90.19 123 SER A CA 1
ATOM 921 C C . SER A 1 123 ? -15.600 3.302 8.788 1.00 90.19 123 SER A C 1
ATOM 923 O O . SER A 1 123 ? -15.983 4.467 8.895 1.00 90.19 123 SER A O 1
ATOM 925 N N . TYR A 1 124 ? -14.358 2.955 8.472 1.00 92.56 124 TYR A N 1
ATOM 926 C CA . TYR A 1 124 ? -13.281 3.909 8.266 1.00 92.56 124 TYR A CA 1
ATOM 927 C C . TYR A 1 124 ? -12.836 3.920 6.808 1.00 92.56 124 TYR A C 1
ATOM 929 O O . TYR A 1 124 ? -12.724 2.867 6.180 1.00 92.56 124 TYR A O 1
ATOM 937 N N . SER A 1 125 ? -12.533 5.107 6.300 1.00 93.56 125 SER A N 1
ATOM 938 C CA . SER A 1 125 ? -11.998 5.325 4.956 1.00 93.56 125 SER A CA 1
ATOM 939 C C . SER A 1 125 ? -10.887 6.368 4.982 1.00 93.56 125 SER A C 1
ATOM 941 O O . SER A 1 125 ? -10.844 7.215 5.874 1.00 93.56 125 SER A O 1
ATOM 943 N N . GLY A 1 126 ? -9.987 6.302 4.009 1.00 93.31 126 GLY A N 1
ATOM 944 C CA . GLY A 1 126 ? -8.838 7.193 3.873 1.00 93.31 126 GLY A CA 1
ATOM 945 C C . GLY A 1 126 ? -8.184 7.007 2.506 1.00 93.31 126 GLY A C 1
ATOM 946 O O . GLY A 1 126 ? -8.565 6.104 1.756 1.00 93.31 126 GLY A O 1
ATOM 947 N N . GLY A 1 127 ? -7.231 7.876 2.183 1.00 94.62 127 GLY A N 1
ATOM 948 C CA . GLY A 1 127 ? -6.476 7.827 0.937 1.00 94.62 127 GLY A CA 1
ATOM 949 C C . GLY A 1 127 ? -5.261 6.908 1.026 1.00 94.62 127 GLY A C 1
ATOM 950 O O . GLY A 1 127 ? -4.591 6.830 2.056 1.00 94.62 127 GLY A O 1
ATOM 951 N N . LEU A 1 128 ? -4.977 6.220 -0.078 1.00 95.44 128 LEU A N 1
ATOM 952 C CA . LEU A 1 128 ? -3.706 5.550 -0.319 1.00 95.44 128 LEU A CA 1
ATOM 953 C C . LEU A 1 128 ? -3.040 6.253 -1.499 1.00 95.44 128 LEU A C 1
ATOM 955 O O . LEU A 1 128 ? -3.576 6.257 -2.606 1.00 95.44 128 LEU A O 1
ATOM 959 N N . ASN A 1 129 ? -1.885 6.844 -1.242 1.00 96.25 129 ASN A N 1
ATOM 960 C CA . ASN A 1 129 ? -1.147 7.647 -2.197 1.00 96.25 129 ASN A CA 1
ATOM 961 C C . ASN A 1 129 ? -0.010 6.805 -2.772 1.00 96.25 129 ASN A C 1
ATOM 963 O O . ASN A 1 129 ? 0.845 6.323 -2.029 1.00 96.25 129 ASN A O 1
ATOM 967 N N . TRP A 1 130 ? -0.012 6.632 -4.090 1.00 96.00 130 TRP A N 1
ATOM 968 C CA . TRP A 1 130 ? 1.054 5.959 -4.826 1.00 96.00 130 TRP A CA 1
ATOM 969 C C . TRP A 1 130 ? 1.957 6.996 -5.475 1.00 96.00 130 TRP A C 1
ATOM 971 O O . TRP A 1 130 ? 1.465 7.905 -6.141 1.00 96.00 130 TRP A O 1
ATOM 981 N N . ASP A 1 131 ? 3.262 6.822 -5.328 1.00 96.25 131 ASP A N 1
ATOM 982 C CA . ASP A 1 131 ? 4.261 7.654 -5.984 1.00 96.25 131 ASP A CA 1
ATOM 983 C C . ASP A 1 131 ? 5.232 6.747 -6.743 1.00 96.25 131 ASP A C 1
ATOM 985 O O . ASP A 1 131 ? 5.879 5.869 -6.164 1.00 96.25 131 ASP A O 1
ATOM 989 N N . LEU A 1 132 ? 5.247 6.905 -8.066 1.00 95.69 132 LEU A N 1
ATOM 990 C CA . LEU A 1 132 ? 6.092 6.149 -8.980 1.00 95.69 132 LEU A CA 1
ATOM 991 C C . LEU A 1 132 ? 7.021 7.128 -9.687 1.00 95.69 132 LEU A C 1
ATOM 993 O O . LEU A 1 132 ? 6.555 7.973 -10.452 1.00 95.69 132 LEU A O 1
ATOM 997 N N . THR A 1 133 ? 8.322 6.970 -9.475 1.00 93.00 133 THR A N 1
ATOM 998 C CA . THR A 1 133 ? 9.346 7.715 -10.208 1.00 93.00 133 THR A CA 1
ATOM 999 C C . THR A 1 133 ? 10.049 6.793 -11.191 1.00 93.00 133 THR A C 1
ATOM 1001 O O . THR A 1 133 ? 10.324 5.637 -10.877 1.00 93.00 133 THR A O 1
ATOM 1004 N N . ASP A 1 134 ? 10.345 7.300 -12.385 1.00 84.12 134 ASP A N 1
ATOM 1005 C CA . ASP A 1 134 ? 11.105 6.619 -13.444 1.00 84.12 134 ASP A CA 1
ATOM 1006 C C . ASP A 1 134 ? 12.611 6.957 -13.411 1.00 84.12 134 ASP A C 1
ATOM 1008 O O . ASP A 1 134 ? 13.404 6.482 -14.225 1.00 84.12 134 ASP A O 1
ATOM 1012 N N . SER A 1 135 ? 13.022 7.740 -12.411 1.00 73.50 135 SER A N 1
ATOM 1013 C CA . SER A 1 135 ? 14.409 8.069 -12.095 1.00 73.50 135 SER A CA 1
ATOM 1014 C C . SER A 1 135 ? 14.741 7.695 -10.649 1.00 73.50 135 SER A C 1
ATOM 1016 O O . SER A 1 135 ? 13.945 7.976 -9.745 1.00 73.50 135 SER A O 1
ATOM 1018 N N . ILE A 1 136 ? 15.928 7.115 -10.445 1.00 61.62 136 ILE A N 1
ATOM 1019 C CA . ILE A 1 136 ? 16.547 6.822 -9.141 1.00 61.62 136 ILE A CA 1
ATOM 1020 C C . ILE A 1 136 ? 17.946 7.420 -9.120 1.00 61.62 136 ILE A C 1
ATOM 1022 O O . ILE A 1 136 ? 1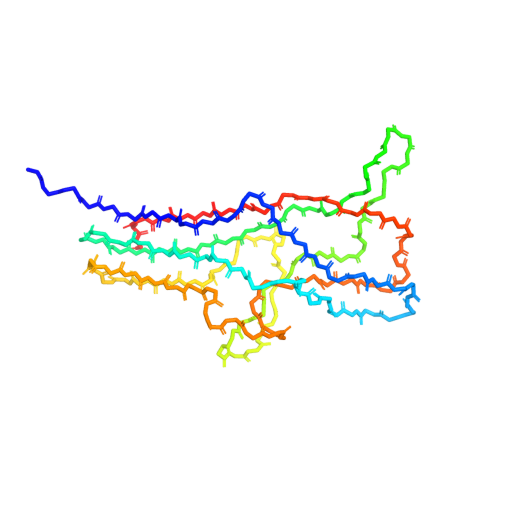8.653 7.253 -10.146 1.00 61.62 136 ILE A O 1
#

Radius of gyration: 16.62 Å; chains: 1; bounding box: 39×28×54 Å

Organism: NCBI:txid1074467

Foldseek 3Di:
DQDWDKDWDWDPDWDWDDDDADQFKDWTFTPDQTFIKIFTAQFWKWKKKAWDFWWFPDDPDIDTFPFFKWAQQLVPRDIDHRNDIDTQDTGQGRDGDMDRSRVSADRSGGIITMGGHGTDDHDIDTDMDMDMDRHD

Secondary structure (DSSP, 8-state):
----EEEEE--S---B------SS-EEE-BSS----EEEEESEEEEEEEEEPPPEE--SS---B-SEEEEEE-TTT--EEETTS-EEEEEEEEEE--EEESGGG--TTSEEEEEE-SSPPSS-EE--EEEEEES--

Sequence (136 aa):
MLYSTASLTYKDSYSFGSLNQSQGSRLVKRTSDWDVVVNTVDSKYKLTASADPLTTGGSTDTHTLSGGLVYVDPKTGISQSMTSPVTLSENDSETTYKYPISDSWSADSGILLKVDSNPFAGSYSGGLNWDLTDSI